Protein AF-A0A2E4Z7E6-F1 (afdb_monomer_lite)

Foldseek 3Di:
DDDDDPVVVVVVVVVVVVCCVVCVVVVLQVQQCQADPPGDSDDPGHDGHCVNVVVLVDDDPPDDPPVVVVVCVVVVVVVVVVCCVVVVVVVVVVVDDDPCSVVVVVVVVVVVPDDVVVVVVVVVVVCVVVVD

Sequence (132 aa):
MEQRPRSFYFLAAFFILFLIFLYGPTFTIGILSFQGPEGGLTFPMRGVSLHWFRELFQQQAVGDIWGSFGRSFVLGVMVMIATVVISVMGGLAFRKRFPGSGAVFYLIITSLVIPSILISLGVGLIFSQAGL

Secondary structure (DSSP, 8-state):
-PPPPHHHHHHHHHHHHHHHHHHHHHHHHHHHTT--TT--SSSSP----SHHHHHTTS--TT--HHHHHHHHHHHHHHHHHHHHHHHHHHHHHTTS--TTHHHHHHHHHHHHHS-HHHHHHHHHHHHHHHT-

pLDDT: mean 89.95, std 8.02, range [58.94, 98.44]

Radius of gyration: 24.3 Å; chains: 1; bounding box: 44×66×60 Å

Structure (mmCIF, N/CA/C/O backbone):
data_AF-A0A2E4Z7E6-F1
#
_entry.id   AF-A0A2E4Z7E6-F1
#
loop_
_atom_site.group_PDB
_atom_site.id
_atom_site.type_symbol
_atom_site.label_atom_id
_atom_site.label_alt_id
_atom_site.label_comp_id
_atom_site.label_asym_id
_atom_site.label_entity_id
_atom_site.label_seq_id
_atom_site.pdbx_PDB_ins_code
_atom_site.Cartn_x
_atom_site.Cartn_y
_atom_site.Cartn_z
_atom_site.occupancy
_atom_site.B_iso_or_equiv
_atom_site.auth_seq_id
_atom_site.auth_comp_id
_atom_site.auth_asym_id
_atom_site.auth_atom_id
_atom_site.pdbx_PDB_model_num
ATOM 1 N N . MET A 1 1 ? -12.942 -40.968 -9.669 1.00 58.94 1 MET A N 1
ATOM 2 C CA . MET A 1 1 ? -12.893 -39.501 -9.837 1.00 58.94 1 MET A CA 1
ATOM 3 C C . MET A 1 1 ? -14.321 -39.030 -10.051 1.00 58.94 1 MET A C 1
ATOM 5 O O . MET A 1 1 ? -14.880 -39.330 -11.098 1.00 58.94 1 MET A O 1
ATOM 9 N N . GLU A 1 2 ? -14.950 -38.417 -9.047 1.00 70.75 2 GLU A N 1
ATOM 10 C CA . GLU A 1 2 ? -16.298 -37.848 -9.199 1.00 70.75 2 GLU A CA 1
ATOM 11 C C . GLU A 1 2 ? -16.291 -36.767 -10.286 1.00 70.75 2 GLU A C 1
ATOM 13 O O . GLU A 1 2 ? -15.401 -35.913 -10.328 1.00 70.75 2 GLU A O 1
ATOM 18 N N . GLN A 1 3 ? -17.259 -36.830 -11.200 1.00 77.00 3 GLN A N 1
ATOM 19 C CA . GLN A 1 3 ? -17.394 -35.842 -12.265 1.00 77.00 3 GLN A CA 1
ATOM 20 C C . GLN A 1 3 ? -17.853 -34.515 -11.656 1.00 77.00 3 GLN A C 1
ATOM 22 O O . GLN A 1 3 ? -18.844 -34.463 -10.928 1.00 77.00 3 GLN A O 1
ATOM 27 N N . ARG A 1 4 ? -17.121 -33.430 -11.939 1.00 85.75 4 ARG A N 1
ATOM 28 C CA . ARG A 1 4 ? -17.470 -32.100 -11.428 1.00 85.75 4 ARG A CA 1
ATOM 29 C C . ARG A 1 4 ? -18.817 -31.653 -12.016 1.00 85.75 4 ARG A C 1
ATOM 31 O O . ARG A 1 4 ? -19.058 -31.869 -13.205 1.00 85.75 4 ARG A O 1
ATOM 38 N N . PRO A 1 5 ? -19.690 -31.011 -11.222 1.00 91.38 5 PRO A N 1
ATOM 39 C CA . PRO A 1 5 ? -21.000 -30.579 -11.697 1.00 91.38 5 PRO A CA 1
ATOM 40 C C . PRO A 1 5 ? -20.863 -29.511 -12.790 1.00 91.38 5 PRO A C 1
ATOM 42 O O . PRO A 1 5 ? -19.913 -28.732 -12.795 1.00 91.38 5 PRO A O 1
ATOM 45 N N . ARG A 1 6 ? -21.837 -29.408 -13.704 1.00 90.50 6 ARG A N 1
ATOM 46 C CA . ARG A 1 6 ? -21.818 -28.395 -14.783 1.00 90.50 6 ARG A CA 1
ATOM 47 C C . ARG A 1 6 ? -21.696 -26.960 -14.256 1.00 90.50 6 ARG A C 1
ATOM 49 O O . ARG A 1 6 ? -21.021 -26.143 -14.873 1.00 90.50 6 ARG A O 1
ATOM 56 N N . SER A 1 7 ? -22.287 -26.678 -13.093 1.00 92.81 7 SER A N 1
ATOM 57 C CA . SER A 1 7 ? -22.171 -25.389 -12.398 1.00 92.81 7 SER A CA 1
ATOM 58 C C . SER A 1 7 ? -20.723 -25.010 -12.088 1.00 92.81 7 SER A C 1
ATOM 60 O O . SER A 1 7 ? -20.378 -23.839 -12.203 1.00 92.81 7 SER A O 1
ATOM 62 N N . PHE A 1 8 ? -19.861 -25.984 -11.774 1.00 94.44 8 PHE A N 1
ATOM 63 C CA . PHE A 1 8 ? -18.438 -25.745 -11.537 1.00 94.44 8 PHE A CA 1
ATOM 64 C C . PHE A 1 8 ? -17.768 -25.136 -12.769 1.00 94.44 8 PHE A C 1
ATOM 66 O O . PHE A 1 8 ? -17.039 -24.160 -12.644 1.00 94.44 8 PHE A O 1
ATOM 73 N N . TYR A 1 9 ? -18.034 -25.676 -13.960 1.00 94.69 9 TYR A N 1
ATOM 74 C CA . TYR A 1 9 ? -17.420 -25.187 -15.196 1.00 94.69 9 TYR A CA 1
ATOM 75 C C . TYR A 1 9 ? -17.892 -23.777 -15.555 1.00 94.69 9 TYR A C 1
ATOM 77 O O . TYR A 1 9 ? -17.071 -22.948 -15.941 1.00 94.69 9 TYR A O 1
ATOM 85 N N . PHE A 1 10 ? -19.180 -23.474 -15.367 1.00 96.31 10 PHE A N 1
ATOM 86 C CA . PHE A 1 10 ? -19.700 -22.118 -15.567 1.00 96.31 10 PHE A CA 1
ATOM 87 C C . PHE A 1 10 ? -19.095 -21.116 -14.583 1.00 96.31 10 PHE A C 1
ATOM 89 O O . PHE A 1 10 ? -18.637 -20.052 -14.995 1.00 96.31 10 PHE A O 1
ATOM 96 N N . LEU A 1 11 ? -19.051 -21.460 -13.293 1.00 96.44 11 LEU A N 1
ATOM 97 C CA . LEU A 1 11 ? -18.504 -20.575 -12.266 1.00 96.44 11 LEU A CA 1
ATOM 98 C C . LEU A 1 11 ? -16.992 -20.386 -12.438 1.00 96.44 11 LEU A C 1
ATOM 100 O O . LEU A 1 11 ? -16.491 -19.278 -12.269 1.00 96.44 11 LEU A O 1
ATOM 104 N N . ALA A 1 12 ? -16.277 -21.438 -12.843 1.00 96.56 12 ALA A N 1
ATOM 105 C CA . ALA A 1 12 ? -14.862 -21.364 -13.181 1.00 96.56 12 ALA A CA 1
ATOM 106 C C . ALA A 1 12 ? -14.619 -20.469 -14.403 1.00 96.56 12 ALA A C 1
ATOM 108 O O . ALA A 1 12 ? -13.731 -19.624 -14.356 1.00 96.56 12 ALA A O 1
ATOM 109 N N . ALA A 1 13 ? -15.414 -20.600 -15.469 1.00 97.31 13 ALA A N 1
ATOM 110 C CA . ALA A 1 13 ? -15.301 -19.741 -16.646 1.00 97.31 13 ALA A CA 1
ATOM 111 C C . ALA A 1 13 ? -15.572 -18.268 -16.302 1.00 97.31 13 ALA A C 1
ATOM 113 O O . ALA A 1 13 ? -14.797 -17.395 -16.689 1.00 97.31 13 ALA A O 1
ATOM 114 N N . PHE A 1 14 ? -16.622 -17.997 -15.521 1.00 97.81 14 PHE A N 1
ATOM 115 C CA . PHE A 1 14 ? -16.919 -16.653 -15.025 1.00 97.81 14 PHE A CA 1
ATOM 116 C C . PHE A 1 14 ? -15.770 -16.091 -14.182 1.00 97.81 14 PHE A C 1
ATOM 118 O O . PHE A 1 14 ? -15.335 -14.963 -14.400 1.00 97.81 14 PHE A O 1
ATOM 125 N N . PHE A 1 15 ? -15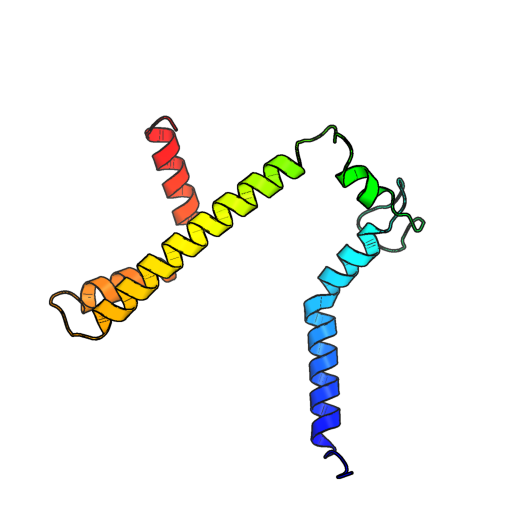.237 -16.886 -13.253 1.00 97.56 15 PHE A N 1
ATOM 126 C CA . PHE A 1 15 ? -14.120 -16.479 -12.407 1.00 97.56 15 PHE A CA 1
ATOM 127 C C . PHE A 1 15 ? -12.845 -16.209 -13.216 1.00 97.56 15 PHE A C 1
ATOM 129 O O . PHE A 1 15 ? -12.175 -15.210 -12.980 1.00 97.56 15 PHE A O 1
ATOM 136 N N . ILE A 1 16 ? -12.530 -17.044 -14.210 1.00 97.38 16 ILE A N 1
ATOM 137 C CA . ILE A 1 16 ? -11.399 -16.820 -15.122 1.00 97.38 16 ILE A CA 1
ATOM 138 C C . ILE A 1 16 ? -11.588 -15.517 -15.901 1.00 97.38 16 ILE A C 1
ATOM 140 O O . ILE A 1 16 ? -10.656 -14.720 -15.980 1.00 97.38 16 ILE A O 1
ATOM 144 N N . LEU A 1 17 ? -12.787 -15.264 -16.434 1.00 97.62 17 LEU A N 1
ATOM 145 C CA . LEU A 1 17 ? -13.084 -14.017 -17.137 1.00 97.62 17 LEU A CA 1
ATOM 146 C C . LEU A 1 17 ? -12.936 -12.804 -16.208 1.00 97.62 17 LEU A C 1
ATOM 148 O O . LEU A 1 17 ? -12.351 -11.797 -16.601 1.00 97.62 17 LEU A O 1
ATOM 152 N N . PHE A 1 18 ? -13.403 -12.921 -14.964 1.00 97.19 18 PHE A N 1
ATOM 153 C CA . PHE A 1 18 ? -13.219 -11.905 -13.933 1.00 97.19 18 PHE A CA 1
ATOM 154 C C . PHE A 1 18 ? -11.736 -11.651 -13.633 1.00 97.19 18 PHE A C 1
ATOM 156 O O . PHE A 1 18 ? -11.327 -10.496 -13.578 1.00 97.19 18 PHE A O 1
ATOM 163 N N . LEU A 1 19 ? -10.912 -12.696 -13.497 1.00 97.75 19 LEU A N 1
ATOM 164 C CA . LEU A 1 19 ? -9.468 -12.547 -13.294 1.00 97.75 19 LEU A CA 1
ATOM 165 C C . LEU A 1 19 ? -8.785 -11.882 -14.492 1.00 97.75 19 LEU A C 1
ATOM 167 O O . LEU A 1 19 ? -7.955 -10.997 -14.298 1.00 97.75 19 LEU A O 1
ATOM 171 N N . ILE A 1 20 ? -9.140 -12.270 -15.720 1.00 96.81 20 ILE A N 1
ATOM 172 C CA . ILE A 1 20 ? -8.613 -11.642 -16.940 1.00 96.81 20 ILE A CA 1
ATOM 173 C C . ILE A 1 20 ? -9.000 -10.165 -16.985 1.00 96.81 20 ILE A C 1
ATOM 175 O O . ILE A 1 20 ? -8.172 -9.332 -17.330 1.00 96.81 20 ILE A O 1
ATOM 179 N N . PHE A 1 21 ? -10.232 -9.824 -16.616 1.00 96.44 21 PHE A N 1
ATOM 180 C CA . PHE A 1 21 ? -10.680 -8.437 -16.567 1.00 96.44 21 PHE A CA 1
ATOM 181 C C . PHE A 1 21 ? -9.953 -7.636 -15.474 1.00 96.44 21 PHE A C 1
ATOM 183 O O . PHE A 1 21 ? -9.436 -6.555 -15.748 1.00 96.44 21 PHE A O 1
ATOM 190 N N . LEU A 1 22 ? -9.863 -8.187 -14.259 1.00 97.06 22 LEU A N 1
ATOM 191 C CA . LEU A 1 22 ? -9.232 -7.550 -13.102 1.00 97.06 22 LEU A CA 1
ATOM 192 C C . LEU A 1 22 ? -7.733 -7.312 -13.322 1.00 97.06 22 LEU A C 1
ATOM 194 O O . LEU A 1 22 ? -7.233 -6.222 -13.055 1.00 97.06 22 LEU A O 1
ATOM 198 N N . TYR A 1 23 ? -7.020 -8.326 -13.813 1.00 97.06 23 TYR A N 1
ATOM 199 C CA . TYR A 1 23 ? -5.569 -8.279 -14.004 1.00 97.06 23 TYR A CA 1
ATOM 200 C C . TYR A 1 23 ? -5.153 -7.894 -15.425 1.00 97.06 23 TYR A C 1
ATOM 202 O O . TYR A 1 23 ? -3.969 -7.683 -15.670 1.00 97.06 23 TYR A O 1
ATOM 210 N N . GLY A 1 24 ? -6.087 -7.766 -16.366 1.00 94.88 24 GLY A N 1
ATOM 211 C CA . GLY A 1 24 ? -5.820 -7.429 -17.768 1.00 94.88 24 GLY A CA 1
ATOM 212 C C . GLY A 1 24 ? -4.969 -6.168 -17.952 1.00 94.88 24 GLY A C 1
ATOM 213 O O . GLY A 1 24 ? -3.969 -6.226 -18.673 1.00 94.88 24 GLY A O 1
ATOM 214 N N . PRO A 1 25 ? -5.279 -5.045 -17.271 1.00 94.06 25 PRO A N 1
ATOM 215 C CA . PRO A 1 25 ? -4.437 -3.850 -17.304 1.00 94.06 25 PRO A CA 1
ATOM 216 C C . PRO A 1 25 ? -3.031 -4.095 -16.739 1.00 94.06 25 PRO A C 1
ATOM 218 O O . PRO A 1 25 ? -2.045 -3.647 -17.319 1.00 94.06 25 PRO A O 1
ATOM 221 N N . THR A 1 26 ? -2.912 -4.860 -15.650 1.00 95.50 26 THR A N 1
ATOM 222 C CA . THR A 1 26 ? -1.613 -5.223 -15.061 1.00 95.50 26 THR A CA 1
ATOM 223 C C . THR A 1 26 ? -0.791 -6.090 -16.011 1.00 95.50 26 THR A C 1
ATOM 225 O O . THR A 1 26 ? 0.393 -5.826 -16.209 1.00 95.50 26 THR A O 1
ATOM 228 N N . PHE A 1 27 ? -1.413 -7.081 -16.656 1.00 94.12 27 PHE A N 1
ATOM 229 C CA . PHE A 1 27 ? -0.766 -7.899 -17.679 1.00 94.12 27 PHE A CA 1
ATOM 230 C C . PHE A 1 27 ? -0.353 -7.064 -18.887 1.00 94.12 27 PHE A C 1
ATOM 232 O O . PHE A 1 27 ? 0.738 -7.262 -19.407 1.00 94.12 27 PHE A O 1
ATOM 239 N N . THR A 1 28 ? -1.177 -6.100 -19.297 1.00 92.44 28 THR A N 1
ATOM 240 C CA . THR A 1 28 ? -0.851 -5.166 -20.380 1.00 92.44 28 THR A CA 1
ATOM 241 C C . THR A 1 28 ? 0.413 -4.380 -20.056 1.00 92.44 28 THR A C 1
ATOM 243 O O . THR A 1 28 ? 1.356 -4.410 -20.839 1.00 92.44 28 THR A O 1
ATOM 246 N N . ILE A 1 29 ? 0.482 -3.747 -18.882 1.00 91.75 29 ILE A N 1
ATOM 247 C CA . ILE A 1 29 ? 1.676 -3.008 -18.443 1.00 91.75 29 ILE A CA 1
ATOM 248 C C . ILE A 1 29 ? 2.889 -3.946 -18.350 1.00 91.75 29 ILE A C 1
ATOM 250 O O . ILE A 1 29 ? 3.973 -3.598 -18.814 1.00 91.75 29 ILE A O 1
ATOM 254 N N . GLY A 1 30 ? 2.699 -5.158 -17.819 1.00 91.94 30 GLY A N 1
ATOM 255 C CA . GLY A 1 30 ? 3.744 -6.178 -17.754 1.00 91.94 30 GLY A CA 1
ATOM 256 C C . GLY A 1 30 ? 4.284 -6.555 -19.133 1.00 91.94 30 GLY A C 1
ATOM 257 O O . GLY A 1 30 ? 5.493 -6.591 -19.322 1.00 91.94 30 GLY A O 1
ATOM 258 N N . ILE A 1 31 ? 3.417 -6.764 -20.123 1.00 92.12 31 ILE A N 1
ATOM 259 C CA . ILE A 1 31 ? 3.815 -7.075 -21.501 1.00 92.12 31 ILE A CA 1
ATOM 260 C C . ILE A 1 31 ? 4.528 -5.876 -22.146 1.00 92.12 31 ILE A C 1
ATOM 262 O O . ILE A 1 31 ? 5.601 -6.044 -22.723 1.00 92.12 31 ILE A O 1
ATOM 266 N N . LEU A 1 32 ? 3.982 -4.664 -22.003 1.00 91.44 32 LEU A N 1
ATOM 267 C CA . LEU A 1 32 ? 4.577 -3.439 -22.550 1.00 91.44 32 LEU A CA 1
ATOM 268 C C . LEU A 1 32 ? 5.954 -3.125 -21.934 1.00 91.44 32 LEU A C 1
ATOM 270 O O . LEU A 1 32 ? 6.785 -2.504 -22.591 1.00 91.44 32 LEU A O 1
ATOM 274 N N . SER A 1 33 ? 6.243 -3.595 -20.716 1.00 90.12 33 SER A N 1
ATOM 275 C CA . SER A 1 33 ? 7.566 -3.425 -20.095 1.00 90.12 33 SER A CA 1
ATOM 276 C C . SER A 1 33 ? 8.700 -4.157 -20.834 1.00 90.12 33 SER A C 1
ATOM 278 O O . SER A 1 33 ? 9.865 -3.788 -20.689 1.00 90.12 33 SER A O 1
ATOM 280 N N . PHE A 1 34 ? 8.372 -5.140 -21.683 1.00 91.81 34 PHE A N 1
ATOM 281 C 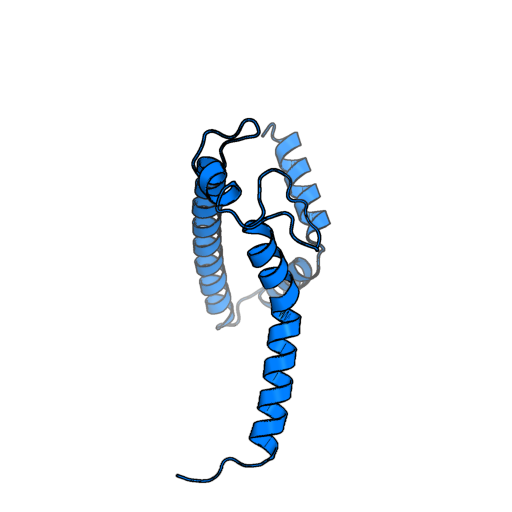CA . PHE A 1 34 ? 9.330 -5.839 -22.545 1.00 91.81 34 PHE A CA 1
ATOM 282 C C . PHE A 1 34 ? 9.563 -5.140 -23.890 1.00 91.81 34 PHE A C 1
ATOM 284 O O . PHE A 1 34 ? 10.124 -5.748 -24.797 1.00 91.81 34 PHE A O 1
ATOM 291 N N . GLN A 1 35 ? 9.116 -3.902 -24.094 1.00 90.25 35 GLN A N 1
ATOM 292 C CA . GLN A 1 35 ? 9.358 -3.222 -25.366 1.00 90.25 35 GLN A CA 1
ATOM 293 C C . GLN A 1 35 ? 10.822 -2.781 -25.547 1.00 90.25 35 GLN A C 1
ATOM 295 O O . GLN A 1 35 ? 11.591 -2.656 -24.591 1.00 90.25 35 GLN A O 1
ATOM 300 N N . GLY A 1 36 ? 11.224 -2.554 -26.804 1.00 85.50 36 GLY A N 1
ATOM 301 C CA . GLY A 1 36 ? 12.524 -1.966 -27.137 1.00 85.50 36 GLY A CA 1
ATOM 302 C C . GLY A 1 36 ? 12.638 -0.475 -26.770 1.00 85.50 36 GLY A C 1
ATOM 303 O O . GLY A 1 36 ? 11.667 0.117 -26.300 1.00 85.50 36 GLY A O 1
ATOM 304 N N . PRO A 1 37 ? 13.806 0.154 -27.016 1.00 83.06 37 PRO A N 1
ATOM 305 C CA . PRO A 1 37 ? 14.029 1.585 -26.763 1.00 83.06 37 PRO A CA 1
ATOM 306 C C . PRO A 1 37 ? 13.053 2.511 -27.506 1.00 83.06 37 PRO A C 1
ATOM 308 O O . PRO A 1 37 ? 12.685 3.562 -27.001 1.00 83.06 37 PRO A O 1
ATOM 311 N N . GLU A 1 38 ? 12.597 2.103 -28.695 1.00 80.69 38 GLU A N 1
ATOM 312 C CA . GLU A 1 38 ? 11.599 2.837 -29.494 1.00 80.69 38 GLU A CA 1
ATOM 313 C C . GLU A 1 38 ? 10.144 2.463 -29.149 1.00 80.69 38 GLU A C 1
ATOM 315 O O . GLU A 1 38 ? 9.201 2.835 -29.858 1.00 80.69 38 GLU A O 1
ATOM 320 N N . GLY A 1 39 ? 9.966 1.678 -28.087 1.00 78.62 39 GLY A N 1
ATOM 321 C CA . GLY A 1 39 ? 8.681 1.267 -27.551 1.00 78.62 39 GLY A CA 1
ATOM 322 C C . GLY A 1 39 ? 7.909 2.406 -26.892 1.00 78.62 39 GLY A C 1
ATOM 323 O O . GLY A 1 39 ? 8.489 3.270 -26.243 1.00 78.62 39 GLY A O 1
ATOM 324 N N . GLY A 1 40 ? 6.587 2.400 -27.048 1.00 78.38 40 GLY A N 1
ATOM 325 C CA . GLY A 1 40 ? 5.676 3.340 -26.400 1.00 78.38 40 GLY A CA 1
ATOM 326 C C . GLY A 1 40 ? 4.757 2.665 -25.376 1.00 78.38 40 GLY A C 1
ATOM 327 O O . GLY A 1 40 ? 4.774 1.457 -25.173 1.00 78.38 40 GLY A O 1
ATOM 328 N N . LEU A 1 41 ? 3.863 3.446 -24.768 1.00 81.19 41 LEU A N 1
ATOM 329 C CA . LEU A 1 41 ? 2.892 2.956 -23.773 1.00 81.19 41 LEU A CA 1
ATOM 330 C C . LEU A 1 41 ? 1.656 2.273 -24.391 1.00 81.19 41 LEU A C 1
ATOM 332 O O . LEU A 1 41 ? 0.632 2.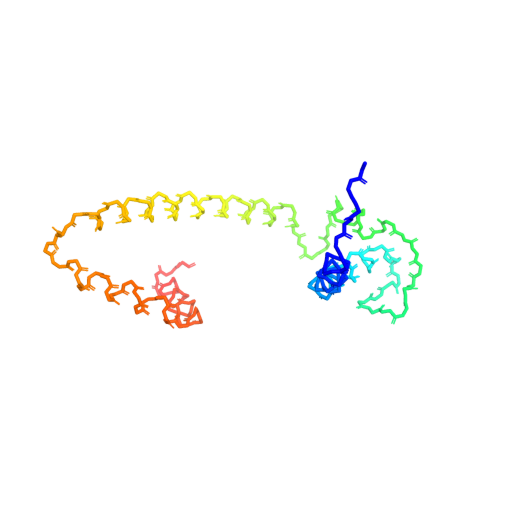119 -23.729 1.00 81.19 41 LEU A O 1
ATOM 336 N N . THR A 1 42 ? 1.710 1.906 -25.673 1.00 85.81 42 THR A N 1
ATOM 337 C CA . THR A 1 42 ? 0.561 1.382 -26.426 1.00 85.81 42 THR A CA 1
ATOM 338 C C . THR A 1 42 ? 0.951 0.184 -27.286 1.00 85.81 42 THR A C 1
ATOM 340 O O . THR A 1 42 ? 2.124 -0.037 -27.590 1.00 85.81 42 THR A O 1
ATOM 343 N N . PHE A 1 43 ? -0.052 -0.609 -27.661 1.00 83.94 43 PHE A N 1
ATOM 344 C CA . PHE A 1 43 ? 0.078 -1.659 -28.668 1.00 83.94 43 PHE A CA 1
ATOM 345 C C . PHE A 1 43 ? -0.136 -1.084 -30.080 1.00 83.94 43 PHE A C 1
ATOM 347 O O . PHE A 1 43 ? -0.927 -0.149 -30.224 1.00 83.94 43 PHE A O 1
ATOM 354 N N . PRO A 1 44 ? 0.484 -1.654 -31.134 1.00 85.12 44 PRO A N 1
ATOM 355 C CA . PRO A 1 44 ? 1.347 -2.841 -31.140 1.00 85.12 44 PRO A CA 1
ATOM 356 C C . PRO A 1 44 ? 2.757 -2.572 -30.594 1.00 85.12 44 PRO A C 1
ATOM 358 O O . PRO A 1 44 ? 3.296 -1.477 -30.733 1.00 85.12 44 PRO A O 1
ATOM 361 N N . MET A 1 45 ? 3.362 -3.594 -29.981 1.00 86.25 45 MET A N 1
ATOM 362 C CA . MET A 1 45 ? 4.705 -3.478 -29.409 1.00 86.25 45 MET A CA 1
ATOM 363 C C . MET A 1 45 ? 5.769 -3.268 -30.484 1.00 86.25 45 MET A C 1
ATOM 365 O O . MET A 1 45 ? 5.780 -3.965 -31.499 1.00 86.25 45 MET A O 1
ATOM 369 N N . ARG A 1 46 ? 6.705 -2.349 -30.228 1.00 84.69 46 ARG A N 1
ATOM 370 C CA . ARG A 1 46 ? 7.875 -2.122 -31.084 1.00 84.69 46 ARG A CA 1
ATOM 371 C C . ARG A 1 46 ? 9.079 -2.879 -30.529 1.00 84.69 46 ARG A C 1
ATOM 373 O O . ARG A 1 46 ? 9.806 -2.390 -29.666 1.00 84.69 46 ARG A O 1
ATOM 380 N N . GLY A 1 47 ? 9.254 -4.100 -31.033 1.00 84.38 47 GLY A N 1
ATOM 381 C CA . GLY A 1 47 ? 10.305 -5.020 -30.598 1.00 84.38 47 GLY A CA 1
ATOM 382 C C . GLY A 1 47 ? 10.051 -5.635 -29.218 1.00 84.38 47 GLY A C 1
ATOM 383 O O . GLY A 1 47 ? 9.193 -5.183 -28.462 1.00 84.38 47 GLY A O 1
ATOM 384 N N . VAL A 1 48 ? 10.814 -6.684 -28.905 1.00 88.06 48 VAL A N 1
ATOM 385 C CA . VAL A 1 48 ? 10.838 -7.337 -27.590 1.00 88.06 48 VAL A CA 1
ATOM 386 C C . VAL A 1 48 ? 12.265 -7.265 -27.060 1.00 88.06 48 VAL A C 1
ATOM 388 O O . VAL A 1 48 ? 13.208 -7.652 -27.748 1.00 88.06 48 VAL A O 1
ATOM 391 N N . SER A 1 49 ? 12.436 -6.725 -25.861 1.00 89.62 49 SER A N 1
ATOM 392 C CA . SER A 1 49 ? 13.724 -6.432 -25.253 1.00 89.62 49 SER A CA 1
ATOM 393 C C . SER A 1 49 ? 13.628 -6.418 -23.728 1.00 89.62 49 SER A C 1
ATOM 395 O O . SER A 1 49 ? 12.575 -6.200 -23.142 1.00 89.62 49 SER A O 1
ATOM 397 N N . LEU A 1 50 ? 14.772 -6.608 -23.075 1.00 88.56 50 LEU A N 1
ATOM 398 C CA . LEU A 1 50 ? 14.949 -6.381 -21.638 1.00 88.56 50 LEU A CA 1
ATOM 399 C C . LEU A 1 50 ? 15.548 -4.994 -21.355 1.00 88.56 50 LEU A C 1
ATOM 401 O O . LEU A 1 50 ? 16.122 -4.778 -20.292 1.00 88.56 50 LEU A O 1
ATOM 405 N N . HIS A 1 51 ? 15.470 -4.075 -22.322 1.00 87.62 51 HIS A N 1
ATOM 406 C CA . HIS A 1 51 ? 16.079 -2.748 -22.249 1.00 87.62 51 HIS A CA 1
ATOM 407 C C . HIS A 1 51 ? 15.637 -1.989 -20.995 1.00 87.62 51 HIS A C 1
ATOM 409 O O . HIS A 1 51 ? 16.482 -1.690 -20.159 1.00 87.62 51 HIS A O 1
ATOM 415 N N . TRP A 1 52 ? 14.329 -1.799 -20.807 1.00 86.12 52 TRP A N 1
ATOM 416 C CA . TRP A 1 52 ? 13.783 -1.076 -19.655 1.00 86.12 52 TRP A CA 1
ATOM 417 C C . TRP A 1 52 ? 14.107 -1.750 -18.320 1.00 86.12 52 TRP A C 1
ATOM 419 O O . TRP A 1 52 ? 14.413 -1.073 -17.347 1.00 86.12 52 TRP A O 1
ATOM 429 N N . PHE A 1 53 ? 14.139 -3.085 -18.279 1.00 88.31 53 PHE A N 1
ATOM 430 C CA . PHE A 1 53 ? 14.567 -3.814 -17.084 1.00 88.31 53 PHE A CA 1
ATOM 431 C C . PHE A 1 53 ? 16.036 -3.571 -16.734 1.00 88.31 53 PHE A C 1
ATOM 433 O O . PHE A 1 53 ? 16.359 -3.476 -15.556 1.00 88.31 53 PHE A O 1
ATOM 440 N N . ARG A 1 54 ? 16.931 -3.473 -17.726 1.00 85.25 54 ARG A N 1
ATOM 441 C CA . ARG A 1 54 ? 18.344 -3.127 -17.489 1.00 85.25 54 ARG A CA 1
ATOM 442 C C . ARG A 1 54 ? 18.492 -1.671 -17.063 1.00 85.25 54 ARG A C 1
ATOM 444 O O . ARG A 1 54 ? 19.271 -1.390 -16.159 1.00 85.25 54 ARG A O 1
ATOM 451 N N . GLU A 1 55 ? 17.713 -0.789 -17.675 1.00 84.31 55 GLU A N 1
ATOM 452 C CA . GLU A 1 55 ? 17.680 0.647 -17.396 1.00 84.31 55 GLU A CA 1
ATOM 453 C C . GLU A 1 55 ? 17.339 0.918 -15.917 1.00 84.31 55 GLU A C 1
ATOM 455 O O . GLU A 1 55 ? 18.001 1.722 -15.267 1.00 84.31 55 GLU A O 1
ATOM 460 N N . LEU A 1 56 ? 16.430 0.135 -15.316 1.00 82.12 56 LEU A N 1
ATOM 461 C CA . LEU A 1 56 ? 16.097 0.209 -13.879 1.00 82.12 56 LEU A CA 1
ATOM 462 C C . LEU A 1 56 ? 17.294 0.039 -12.924 1.00 82.12 56 LEU A C 1
ATOM 464 O O . LEU A 1 56 ? 17.240 0.509 -11.786 1.00 82.12 56 LEU A O 1
ATOM 468 N N . PHE A 1 57 ? 18.350 -0.663 -13.342 1.00 82.62 57 PHE A N 1
ATOM 469 C CA . PHE A 1 57 ? 19.560 -0.862 -12.535 1.00 82.62 57 PHE A CA 1
ATOM 470 C C . PHE A 1 57 ? 20.683 0.121 -12.888 1.00 82.62 57 PHE A C 1
ATOM 472 O O . PHE A 1 57 ? 21.702 0.148 -12.197 1.00 82.62 57 PHE A O 1
ATOM 479 N N . GLN A 1 58 ? 20.522 0.918 -13.946 1.00 80.00 58 GLN A N 1
ATOM 480 C CA . GLN A 1 58 ? 21.470 1.965 -14.316 1.00 80.00 58 GLN A CA 1
ATOM 481 C C . GLN A 1 58 ? 21.127 3.288 -13.626 1.00 80.00 58 GLN A C 1
ATOM 483 O O . GLN A 1 58 ? 20.007 3.500 -13.160 1.00 80.00 58 GLN A O 1
ATOM 488 N N . GLN A 1 59 ? 22.105 4.195 -13.551 1.00 66.75 59 GLN A N 1
ATOM 489 C CA . GLN A 1 59 ? 21.869 5.549 -13.055 1.00 66.75 59 GLN A CA 1
ATOM 490 C C . GLN A 1 59 ? 20.946 6.291 -14.024 1.00 66.75 59 GLN A C 1
ATOM 492 O O . GLN A 1 59 ? 21.366 6.732 -15.090 1.00 66.75 59 GLN A O 1
ATOM 497 N N . GLN A 1 60 ? 19.678 6.408 -13.643 1.00 66.56 60 GLN A N 1
ATOM 498 C CA . GLN A 1 60 ? 18.671 7.108 -14.424 1.00 66.56 60 GLN A CA 1
ATOM 499 C C . GLN A 1 60 ? 18.883 8.621 -14.343 1.00 66.56 60 GLN A C 1
ATOM 501 O O . GLN A 1 60 ? 19.059 9.177 -13.260 1.00 66.56 60 GLN A O 1
ATOM 506 N N . ALA A 1 61 ? 18.784 9.307 -15.484 1.00 61.25 61 ALA A N 1
ATOM 507 C CA . ALA A 1 61 ? 18.930 10.764 -15.563 1.00 61.25 61 ALA A CA 1
ATOM 508 C C . ALA A 1 61 ? 17.847 11.543 -14.780 1.00 61.25 61 ALA A C 1
ATOM 510 O O . ALA A 1 61 ? 18.011 12.733 -14.529 1.00 61.25 61 ALA A O 1
ATOM 511 N N . VAL A 1 62 ? 16.742 10.884 -14.401 1.00 59.47 62 VAL A N 1
ATOM 512 C CA . VAL A 1 62 ? 15.533 11.521 -13.842 1.00 59.47 62 VAL A CA 1
ATOM 513 C C . VAL A 1 62 ? 15.313 11.197 -12.350 1.00 59.47 62 VAL A C 1
ATOM 515 O O . VAL A 1 62 ? 14.423 11.771 -11.728 1.00 59.47 62 VAL A O 1
ATOM 518 N N . GLY A 1 63 ? 16.134 10.342 -11.723 1.00 65.12 63 GLY A N 1
ATOM 519 C CA . GLY A 1 63 ? 16.081 10.153 -10.267 1.00 65.12 63 GLY A CA 1
ATOM 520 C C . GLY A 1 63 ? 16.554 8.799 -9.741 1.00 65.12 63 GLY A C 1
ATOM 521 O O . GLY A 1 63 ? 16.782 7.847 -10.481 1.00 65.12 63 GLY A O 1
ATOM 522 N N . ASP A 1 64 ? 16.669 8.722 -8.414 1.00 82.25 64 ASP A N 1
ATOM 523 C CA . ASP A 1 64 ? 17.071 7.525 -7.675 1.00 82.25 64 ASP A CA 1
ATOM 524 C C . ASP A 1 64 ? 15.867 6.600 -7.421 1.00 82.25 64 ASP A C 1
ATOM 526 O O . ASP A 1 64 ? 15.112 6.771 -6.453 1.00 82.25 64 ASP A O 1
ATOM 530 N N . ILE A 1 65 ? 15.664 5.627 -8.316 1.00 82.88 65 ILE A N 1
ATOM 531 C CA . ILE A 1 65 ? 14.586 4.630 -8.207 1.00 82.88 65 ILE A CA 1
ATOM 532 C C . ILE A 1 65 ? 14.780 3.764 -6.960 1.00 82.88 65 ILE A C 1
ATOM 534 O O . ILE A 1 65 ? 13.825 3.542 -6.216 1.00 82.88 65 ILE A O 1
ATOM 538 N N . TRP A 1 66 ? 16.006 3.309 -6.697 1.00 84.75 66 TRP A N 1
ATOM 539 C CA . TRP A 1 66 ? 16.300 2.395 -5.593 1.00 84.75 66 TRP A CA 1
ATOM 540 C C . TRP A 1 66 ? 16.190 3.075 -4.230 1.00 84.75 66 TRP A C 1
ATOM 542 O O . TRP A 1 66 ? 15.601 2.502 -3.311 1.00 84.75 66 TRP A O 1
ATOM 552 N N . GLY A 1 67 ? 16.655 4.316 -4.095 1.00 88.75 67 GLY A N 1
ATOM 553 C CA . GLY A 1 67 ? 16.451 5.100 -2.878 1.00 88.75 67 GLY A CA 1
ATOM 554 C C . GLY A 1 67 ? 14.994 5.508 -2.675 1.00 88.75 67 GLY A C 1
ATOM 555 O O . GLY A 1 67 ? 14.506 5.522 -1.545 1.00 88.75 67 GLY A O 1
ATOM 556 N N . SER A 1 68 ? 14.245 5.791 -3.743 1.00 90.44 68 SER A N 1
ATOM 557 C CA . SER A 1 68 ? 12.800 6.050 -3.635 1.00 90.44 68 SER A CA 1
ATOM 558 C C . SER A 1 68 ? 12.031 4.794 -3.227 1.00 90.44 68 SER A C 1
ATOM 560 O O . SER A 1 68 ? 11.224 4.858 -2.303 1.00 90.44 68 SER A O 1
ATOM 562 N N . PHE A 1 69 ? 12.356 3.641 -3.815 1.00 91.12 69 PHE A N 1
ATOM 563 C CA . PHE A 1 69 ? 11.807 2.347 -3.419 1.00 91.12 69 PHE A CA 1
ATOM 564 C C . PHE A 1 69 ? 12.121 2.022 -1.955 1.00 91.12 69 PHE A C 1
ATOM 566 O O . PHE A 1 69 ? 11.213 1.686 -1.197 1.00 91.12 69 PHE A O 1
ATOM 573 N N . GLY A 1 70 ? 13.377 2.184 -1.528 1.00 94.25 70 GLY A N 1
ATOM 574 C CA . GLY A 1 70 ? 13.789 1.954 -0.144 1.00 94.25 70 GLY A CA 1
ATOM 575 C C . GLY A 1 70 ? 13.036 2.844 0.846 1.00 94.25 70 GLY A C 1
ATOM 576 O O . GLY A 1 70 ? 12.515 2.349 1.845 1.00 94.25 70 GLY A O 1
ATOM 577 N N . ARG A 1 71 ? 12.894 4.140 0.539 1.00 95.38 71 ARG A N 1
ATOM 578 C CA . ARG A 1 71 ? 12.106 5.080 1.355 1.00 95.38 71 ARG A CA 1
ATOM 579 C C . ARG A 1 71 ? 10.639 4.668 1.442 1.00 95.38 71 ARG A C 1
ATOM 581 O O . ARG A 1 71 ? 10.100 4.620 2.544 1.00 95.38 71 ARG A O 1
ATOM 588 N N . SER A 1 72 ? 10.006 4.332 0.318 1.00 96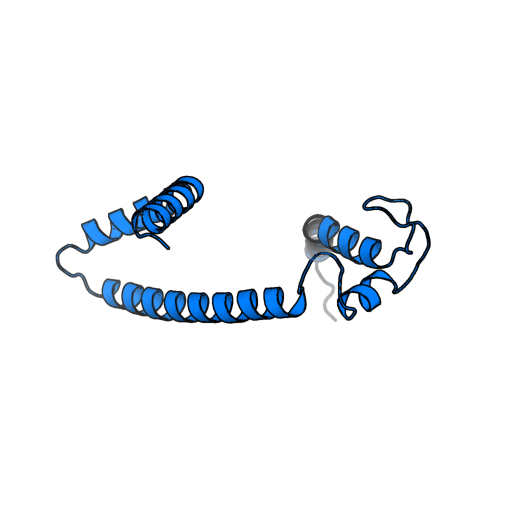.38 72 SER A N 1
ATOM 589 C CA . SER A 1 72 ? 8.615 3.865 0.296 1.00 96.38 72 SER A CA 1
ATOM 590 C C . SER A 1 72 ? 8.431 2.551 1.051 1.00 96.38 72 SER A C 1
ATOM 592 O O . SER A 1 72 ? 7.436 2.392 1.754 1.00 96.38 72 SER A O 1
ATOM 594 N N . PHE A 1 73 ? 9.388 1.628 0.951 1.00 97.00 73 PHE A N 1
ATOM 595 C CA . PHE A 1 73 ? 9.345 0.351 1.652 1.00 97.00 73 PHE A CA 1
ATOM 596 C C . PHE A 1 73 ? 9.442 0.539 3.168 1.00 97.00 73 PHE A C 1
ATOM 598 O O . PHE A 1 73 ? 8.579 0.059 3.903 1.00 97.00 73 PHE A O 1
ATOM 605 N N . VAL A 1 74 ? 10.443 1.291 3.639 1.00 97.94 74 VAL A N 1
ATOM 606 C CA . VAL A 1 74 ? 10.616 1.590 5.069 1.00 97.94 74 VAL A CA 1
ATOM 607 C C . VAL A 1 74 ? 9.399 2.336 5.608 1.00 97.94 74 VAL A C 1
ATOM 609 O O . VAL A 1 74 ? 8.833 1.924 6.619 1.00 97.94 74 VAL A O 1
ATOM 612 N N . LEU A 1 75 ? 8.945 3.380 4.907 1.00 97.81 75 LEU A N 1
ATOM 613 C CA . LEU A 1 75 ? 7.758 4.139 5.297 1.00 97.81 75 LEU A CA 1
ATOM 614 C C . LEU A 1 75 ? 6.515 3.241 5.364 1.00 97.81 75 LEU A C 1
ATOM 616 O O . LEU A 1 75 ? 5.777 3.290 6.345 1.00 97.81 75 LEU A O 1
ATOM 620 N N . GLY A 1 76 ? 6.308 2.386 4.360 1.00 97.94 76 GLY A N 1
ATOM 621 C CA . GLY A 1 76 ? 5.191 1.445 4.317 1.00 97.94 76 GLY A CA 1
ATOM 622 C C . GLY A 1 76 ? 5.196 0.475 5.498 1.00 97.94 76 GLY A C 1
ATOM 623 O O . GLY A 1 76 ? 4.163 0.287 6.139 1.00 97.94 76 GLY A O 1
ATOM 624 N N . VAL A 1 77 ? 6.358 -0.087 5.843 1.00 98.25 77 VAL A N 1
ATOM 625 C CA . VAL A 1 77 ? 6.506 -0.984 7.001 1.00 98.25 77 VAL A CA 1
ATOM 626 C C . VAL A 1 77 ? 6.257 -0.245 8.317 1.00 98.25 77 VAL A C 1
ATOM 628 O O . VAL A 1 77 ? 5.535 -0.758 9.173 1.00 98.25 77 VAL A O 1
ATOM 631 N N . MET A 1 78 ? 6.803 0.964 8.481 1.00 98.31 78 MET A N 1
ATOM 632 C CA . MET A 1 78 ? 6.589 1.773 9.686 1.00 98.31 78 MET A CA 1
ATOM 633 C C . MET A 1 78 ? 5.105 2.090 9.894 1.00 98.31 78 MET A C 1
ATOM 635 O O . MET A 1 78 ? 4.579 1.885 10.991 1.00 98.31 78 MET A O 1
ATOM 639 N N . VAL A 1 79 ? 4.421 2.533 8.836 1.00 97.69 79 VAL A N 1
ATOM 640 C CA . VAL A 1 79 ? 2.983 2.825 8.876 1.00 97.69 79 VAL A CA 1
ATOM 641 C C . VAL A 1 79 ? 2.187 1.555 9.164 1.00 97.69 79 VAL A C 1
ATOM 643 O O . VAL A 1 79 ? 1.348 1.570 10.057 1.00 97.69 79 VAL A O 1
ATOM 646 N N . MET A 1 80 ? 2.485 0.439 8.491 1.00 98.25 80 MET A N 1
ATOM 647 C CA . MET A 1 80 ? 1.813 -0.843 8.728 1.00 98.25 80 MET A CA 1
ATOM 648 C C . MET A 1 80 ? 1.895 -1.264 10.200 1.00 98.25 80 MET A C 1
ATOM 650 O O . MET A 1 80 ? 0.867 -1.579 10.801 1.00 98.25 80 MET A O 1
ATOM 654 N N . ILE A 1 81 ? 3.093 -1.250 10.795 1.00 98.44 81 ILE A N 1
ATOM 655 C CA . ILE A 1 81 ? 3.291 -1.636 12.199 1.00 98.44 81 ILE A CA 1
ATOM 656 C C . ILE A 1 81 ? 2.498 -0.709 13.121 1.00 98.44 81 ILE A C 1
ATOM 658 O O . ILE A 1 81 ? 1.752 -1.190 13.976 1.00 98.44 81 ILE A O 1
ATOM 662 N N . ALA A 1 82 ? 2.614 0.608 12.928 1.00 98.19 82 ALA A N 1
ATOM 663 C CA . ALA A 1 82 ? 1.891 1.585 13.734 1.00 98.19 82 ALA A CA 1
ATOM 664 C C . ALA A 1 82 ? 0.370 1.385 13.633 1.00 98.19 82 ALA A C 1
ATOM 666 O O . ALA A 1 82 ? -0.311 1.296 14.656 1.00 98.19 82 ALA A O 1
ATOM 667 N N . THR A 1 83 ? -0.163 1.240 12.417 1.00 97.06 83 THR A N 1
ATOM 668 C CA . THR A 1 83 ? -1.594 1.031 12.179 1.00 97.06 83 THR A CA 1
ATOM 669 C C . THR A 1 83 ? -2.084 -0.260 12.819 1.00 97.06 83 THR A C 1
ATOM 671 O O . THR A 1 83 ? -3.119 -0.231 13.482 1.00 97.06 83 THR A O 1
ATOM 674 N N . VAL A 1 84 ? -1.365 -1.375 12.669 1.00 97.94 84 VAL A N 1
ATOM 675 C CA . VAL A 1 84 ? -1.749 -2.660 13.275 1.00 97.94 84 VAL A CA 1
ATOM 676 C C . VAL A 1 84 ? -1.763 -2.552 14.795 1.00 97.94 84 VAL A C 1
ATOM 678 O O . VAL A 1 84 ? -2.768 -2.896 15.413 1.00 97.94 84 VAL A O 1
ATOM 681 N N . VAL A 1 85 ? -0.696 -2.031 15.405 1.00 97.94 85 VAL A N 1
ATOM 682 C CA . VAL A 1 85 ? -0.592 -1.912 16.866 1.00 97.94 85 VAL A CA 1
ATOM 683 C C . VAL A 1 85 ? -1.709 -1.025 17.419 1.00 97.94 85 VAL A C 1
ATOM 685 O O . VAL A 1 85 ? -2.451 -1.455 18.303 1.00 97.94 85 VAL A O 1
ATOM 688 N N . ILE A 1 86 ? -1.893 0.175 16.862 1.00 96.19 86 ILE A N 1
ATOM 689 C CA . ILE A 1 86 ? -2.927 1.121 17.309 1.00 96.19 86 ILE A CA 1
ATOM 690 C C . ILE A 1 86 ? -4.329 0.538 17.094 1.00 96.19 86 ILE A C 1
ATOM 692 O O . ILE A 1 86 ? -5.159 0.592 18.002 1.00 96.19 86 ILE A O 1
ATOM 696 N N . SER A 1 87 ? -4.592 -0.060 15.929 1.00 94.81 87 SER A N 1
ATOM 697 C CA . SER A 1 87 ? -5.919 -0.592 15.591 1.00 94.81 87 SER A CA 1
ATOM 698 C C . SER A 1 87 ? -6.278 -1.819 16.424 1.00 94.81 87 SER A C 1
ATOM 700 O O . SER A 1 87 ? -7.419 -1.940 16.864 1.00 94.81 87 SER A O 1
ATOM 702 N N . VAL A 1 88 ? -5.319 -2.713 16.693 1.00 96.56 88 VAL A N 1
ATOM 703 C CA . VAL A 1 88 ? -5.535 -3.889 17.550 1.00 96.56 88 VAL A CA 1
ATOM 704 C C . VAL A 1 88 ? -5.780 -3.459 18.995 1.00 96.56 88 VAL A C 1
ATOM 706 O O . VAL A 1 88 ? -6.740 -3.929 19.606 1.00 96.56 88 VAL A O 1
ATOM 709 N N . MET A 1 89 ? -4.978 -2.537 19.538 1.00 94.94 89 MET A N 1
ATOM 710 C CA . MET A 1 89 ? -5.203 -2.003 20.889 1.00 94.94 89 MET A CA 1
ATOM 711 C C . MET A 1 89 ? -6.557 -1.295 20.998 1.00 94.94 89 MET A C 1
ATOM 713 O O . MET A 1 89 ? -7.307 -1.545 21.942 1.00 94.94 89 MET A O 1
ATOM 717 N N . GLY A 1 90 ? -6.900 -0.464 20.009 1.00 92.12 90 GLY A N 1
ATOM 718 C CA . GLY A 1 90 ? -8.198 0.200 19.926 1.00 92.12 90 GLY A CA 1
ATOM 719 C C . GLY A 1 90 ? -9.347 -0.807 19.876 1.00 92.12 90 GLY A C 1
ATOM 720 O O . GLY A 1 90 ? -10.258 -0.744 20.699 1.00 92.12 90 GLY A O 1
ATOM 721 N N . GLY A 1 91 ? -9.275 -1.796 18.983 1.00 92.31 91 GLY A N 1
ATOM 722 C CA . GLY A 1 91 ? -10.281 -2.855 18.864 1.00 92.31 91 GLY A CA 1
ATOM 723 C C . GLY A 1 91 ? -10.464 -3.659 20.155 1.00 92.31 91 GLY A C 1
ATOM 724 O O . GLY A 1 91 ? -11.595 -3.931 20.560 1.00 92.31 91 GLY A O 1
ATOM 725 N N . LEU A 1 92 ? -9.370 -3.979 20.854 1.00 93.94 92 LEU A N 1
ATOM 726 C CA . LEU A 1 92 ? -9.422 -4.647 22.158 1.00 93.94 92 LEU A CA 1
ATOM 727 C C . LEU A 1 92 ? -10.067 -3.769 23.238 1.00 93.94 92 LEU A C 1
ATOM 729 O O . LEU A 1 92 ? -10.823 -4.291 24.061 1.00 93.94 92 LEU A O 1
ATOM 733 N N . ALA A 1 93 ? -9.827 -2.455 23.230 1.00 91.69 93 ALA A N 1
ATOM 734 C CA . ALA A 1 93 ? -10.442 -1.529 24.182 1.00 91.69 93 ALA A CA 1
ATOM 735 C C . ALA A 1 93 ? -11.975 -1.497 24.044 1.00 91.69 93 ALA A C 1
ATOM 737 O O . ALA A 1 93 ? -12.686 -1.523 25.050 1.00 91.69 93 ALA A O 1
ATOM 738 N N . PHE A 1 94 ? -12.496 -1.550 22.814 1.00 92.25 94 PHE A N 1
ATOM 739 C CA . PHE A 1 94 ? -13.940 -1.591 22.543 1.00 92.25 94 PHE A CA 1
ATOM 740 C C . PHE A 1 94 ? -14.632 -2.900 22.954 1.00 92.25 94 PHE A C 1
ATOM 742 O O . PHE A 1 94 ? -15.862 -2.960 22.975 1.00 92.25 94 PHE A O 1
ATOM 749 N N . ARG A 1 95 ? -13.883 -3.938 23.353 1.00 91.62 95 ARG A N 1
ATOM 750 C CA . ARG A 1 95 ? -14.467 -5.179 23.891 1.00 91.62 95 ARG A CA 1
ATOM 751 C C . ARG A 1 95 ? -15.181 -4.959 25.229 1.00 91.62 95 ARG A C 1
ATOM 753 O O . ARG A 1 95 ? -16.082 -5.723 25.573 1.00 91.62 95 ARG A O 1
ATOM 760 N N . LYS A 1 96 ? -14.786 -3.943 26.000 1.00 87.44 96 LYS A N 1
ATOM 761 C CA . LYS A 1 96 ? -15.475 -3.545 27.233 1.00 87.44 96 LYS A CA 1
ATOM 762 C C . LYS A 1 96 ? -16.138 -2.191 27.018 1.00 87.44 96 LYS A C 1
ATOM 764 O O . LYS A 1 96 ? -15.545 -1.291 26.437 1.00 87.44 96 LYS A O 1
ATOM 769 N N . ARG A 1 97 ? -17.367 -2.024 27.512 1.00 83.25 97 ARG A N 1
ATOM 770 C CA . ARG A 1 97 ? -18.019 -0.708 27.503 1.00 83.25 97 ARG A CA 1
ATOM 771 C C . ARG A 1 97 ? -17.234 0.228 28.422 1.00 83.25 97 ARG A C 1
ATOM 773 O O . ARG A 1 97 ? -17.097 -0.058 29.608 1.00 83.25 97 ARG A O 1
ATOM 780 N N . PHE A 1 98 ? -16.739 1.328 27.868 1.00 92.06 98 PHE A N 1
ATOM 781 C CA . PHE A 1 98 ? -16.066 2.395 28.604 1.00 92.06 98 PHE A CA 1
ATOM 782 C C . PHE A 1 98 ? -16.827 3.721 28.422 1.00 92.06 98 PHE A C 1
ATOM 784 O O . PHE A 1 98 ? -17.523 3.897 27.408 1.00 92.06 98 PHE A O 1
ATOM 791 N N . PRO A 1 99 ? -16.753 4.645 29.398 1.00 92.00 99 PRO A N 1
ATOM 792 C CA . PRO A 1 99 ? -17.410 5.945 29.294 1.00 92.00 99 PRO A CA 1
ATOM 793 C C . PRO A 1 99 ? -16.882 6.715 28.076 1.00 92.00 99 PRO A C 1
ATOM 795 O O . PRO A 1 99 ? -15.678 6.804 27.868 1.00 92.00 99 PRO A O 1
ATOM 798 N N . GLY A 1 100 ? -17.786 7.239 27.243 1.00 92.06 100 GLY A N 1
ATOM 799 C CA . GLY A 1 100 ? -17.427 7.947 26.005 1.00 92.06 100 GLY A CA 1
ATOM 800 C C . GLY A 1 100 ? -17.202 7.058 24.773 1.00 92.06 100 GLY A C 1
ATOM 801 O O . GLY A 1 100 ? -16.977 7.590 23.689 1.00 92.06 100 GLY A O 1
ATOM 802 N N . SER A 1 101 ? -17.332 5.730 24.888 1.00 91.44 101 SER A N 1
ATOM 803 C CA . SER A 1 101 ? -17.165 4.792 23.758 1.00 91.44 101 SER A CA 1
ATOM 804 C C . SER A 1 101 ? -18.016 5.131 22.529 1.00 91.44 101 SER A C 1
ATOM 806 O O . SER A 1 101 ? -17.515 5.056 21.413 1.00 91.44 101 SER A O 1
ATOM 808 N N . GLY A 1 102 ? -19.264 5.577 22.710 1.00 92.81 102 GLY A N 1
ATOM 809 C CA . GLY A 1 102 ? -20.118 6.014 21.599 1.00 92.81 102 GLY A CA 1
ATOM 810 C C . GLY A 1 102 ? -19.564 7.231 20.850 1.00 92.81 102 GLY A C 1
ATOM 811 O O . GLY A 1 102 ? -19.543 7.234 19.624 1.00 92.81 102 GLY A O 1
ATOM 812 N N . ALA A 1 103 ? -19.056 8.238 21.567 1.00 94.56 103 ALA A N 1
ATOM 813 C CA . ALA A 1 103 ? -18.469 9.429 20.952 1.00 94.56 103 ALA A CA 1
ATOM 814 C C . ALA A 1 103 ? -17.197 9.086 20.164 1.00 94.56 103 ALA A C 1
ATOM 816 O O . ALA A 1 103 ? -17.052 9.503 19.017 1.00 94.56 103 ALA A O 1
ATOM 817 N N . VAL A 1 104 ? -16.314 8.265 20.746 1.00 92.81 104 VAL A N 1
ATOM 818 C CA . VAL A 1 104 ? -15.100 7.790 20.062 1.00 92.81 104 VAL A CA 1
ATOM 819 C C . VAL A 1 104 ? -15.466 6.967 18.824 1.00 92.81 104 VAL A C 1
ATOM 821 O O . VAL A 1 104 ? -14.872 7.157 17.767 1.00 92.81 104 VAL A O 1
ATOM 824 N N . PHE A 1 105 ? -16.477 6.099 18.917 1.00 91.88 105 PHE A N 1
ATOM 825 C CA . PHE A 1 105 ? -16.949 5.303 17.785 1.00 91.88 105 PHE A CA 1
ATOM 826 C C . PHE A 1 105 ? -17.452 6.182 16.632 1.00 91.88 105 PHE A C 1
ATOM 828 O O . PHE A 1 105 ? -17.012 6.009 15.496 1.00 91.88 105 PHE A O 1
ATOM 835 N N . TYR A 1 106 ? -18.308 7.171 16.908 1.00 94.12 106 TYR A N 1
ATOM 836 C CA . TYR A 1 106 ? -18.792 8.085 15.869 1.00 94.12 106 TYR A CA 1
ATOM 837 C C . TYR A 1 106 ? -17.680 8.950 15.271 1.00 94.12 106 TYR A C 1
ATOM 839 O O . TYR A 1 106 ? -17.704 9.216 14.069 1.00 94.12 106 TYR A O 1
ATOM 847 N N . LEU A 1 107 ? -16.684 9.347 16.068 1.00 93.31 107 LEU A N 1
ATOM 848 C CA . LEU A 1 107 ? -15.520 10.084 15.576 1.00 93.31 107 LEU A CA 1
ATOM 849 C C . LEU A 1 107 ? -14.697 9.243 14.589 1.00 93.31 107 LEU A C 1
ATOM 851 O O . LEU A 1 107 ? -14.335 9.740 13.524 1.00 93.31 107 LEU A O 1
ATOM 855 N N . ILE A 1 108 ? -14.474 7.960 14.893 1.00 91.75 108 ILE A N 1
ATOM 856 C CA . ILE A 1 108 ? -13.796 7.019 13.986 1.00 91.75 108 ILE A CA 1
ATOM 857 C C . ILE A 1 108 ? -14.574 6.873 12.673 1.00 91.75 108 ILE A C 1
ATOM 859 O O . ILE A 1 108 ? -13.989 6.998 11.598 1.00 91.75 108 ILE A O 1
ATOM 863 N N . ILE A 1 109 ? -15.892 6.654 12.741 1.00 92.75 109 ILE A N 1
ATOM 864 C CA . ILE A 1 109 ? -16.733 6.524 11.540 1.00 92.75 109 ILE A CA 1
ATOM 865 C C . ILE A 1 109 ? -16.712 7.811 10.713 1.00 92.75 109 ILE A C 1
ATOM 867 O O . ILE A 1 109 ? -16.539 7.755 9.499 1.00 92.75 109 ILE A O 1
ATOM 871 N N . THR A 1 110 ? -16.819 8.973 11.358 1.00 91.94 110 THR A N 1
ATOM 872 C CA . THR A 1 110 ? -16.756 10.271 10.672 1.00 91.94 110 THR A CA 1
ATOM 873 C C . THR A 1 110 ? -15.416 10.437 9.962 1.00 91.94 110 THR A C 1
ATOM 875 O O . THR A 1 110 ? -15.390 10.787 8.786 1.00 91.94 110 THR A O 1
ATOM 878 N N . SER A 1 111 ? -14.307 10.099 10.627 1.00 88.56 111 SER A N 1
ATOM 879 C CA . SER A 1 111 ? -12.970 10.150 10.029 1.00 88.56 111 SER A CA 1
ATOM 880 C C . SER A 1 111 ? -12.809 9.223 8.823 1.00 88.56 111 SER A C 1
ATOM 882 O O . SER A 1 111 ? -12.037 9.553 7.928 1.00 88.56 111 SER A O 1
ATOM 884 N N . LEU A 1 112 ? -13.501 8.081 8.794 1.00 90.25 112 LEU A N 1
ATOM 885 C CA . LEU A 1 112 ? -13.452 7.138 7.674 1.00 90.25 112 LEU A CA 1
ATOM 886 C C . LEU A 1 112 ? -14.211 7.658 6.442 1.00 90.25 112 LEU A C 1
ATOM 888 O O . LEU A 1 112 ? -13.851 7.335 5.314 1.00 90.25 112 LEU A O 1
ATOM 892 N N . VAL A 1 113 ? -15.265 8.448 6.662 1.00 92.62 113 VAL A N 1
ATOM 893 C CA . VAL A 1 113 ? -16.105 9.018 5.596 1.00 92.62 113 VAL A CA 1
ATOM 894 C C . VAL A 1 113 ? -15.483 10.283 4.996 1.00 92.62 113 VAL A C 1
ATOM 896 O O . VAL A 1 113 ? -15.738 10.595 3.832 1.00 92.62 113 VAL A O 1
ATOM 899 N N . ILE A 1 114 ? -14.665 11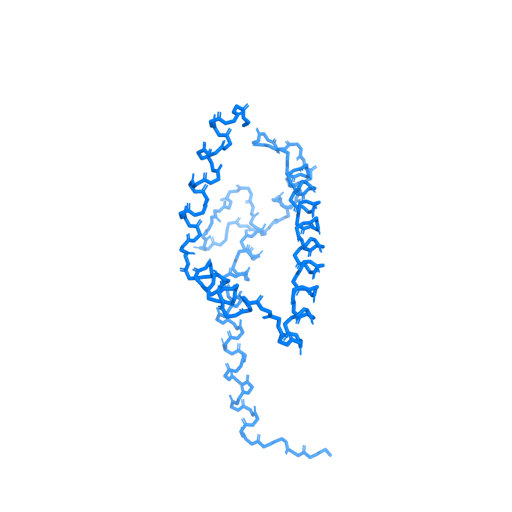.017 5.763 1.00 90.38 114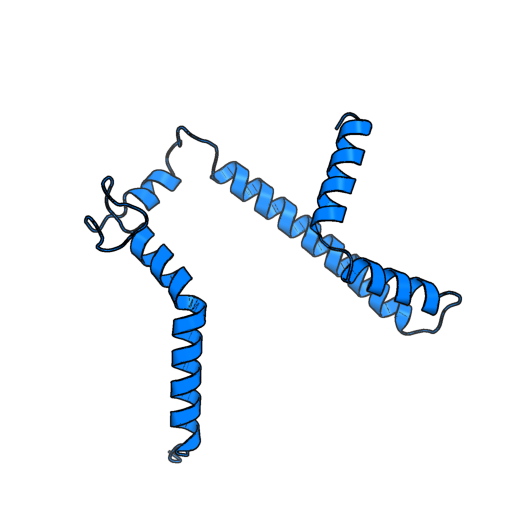 ILE A N 1
ATOM 900 C CA . ILE A 1 114 ? -13.996 12.230 5.276 1.00 90.38 114 ILE A CA 1
ATOM 901 C C . ILE A 1 114 ? -13.099 11.893 4.067 1.00 90.38 114 ILE A C 1
ATOM 903 O O . ILE A 1 114 ? -12.252 11.003 4.155 1.00 90.38 114 ILE A O 1
ATOM 907 N N . PRO A 1 115 ? -13.221 12.631 2.945 1.00 90.06 115 PRO A N 1
ATOM 908 C CA . PRO A 1 115 ? -12.375 12.434 1.775 1.00 90.06 115 PRO A CA 1
ATOM 909 C C . PRO A 1 115 ? -10.884 12.605 2.084 1.00 90.06 115 PRO A C 1
ATOM 911 O O . PRO A 1 115 ? -10.467 13.604 2.676 1.00 90.06 115 PRO A O 1
ATOM 914 N N . SER A 1 116 ? -10.059 11.686 1.578 1.00 90.31 116 SER A N 1
ATOM 915 C CA . SER A 1 116 ? -8.599 11.713 1.757 1.00 90.31 116 SER A CA 1
ATOM 916 C C . SER A 1 116 ? -7.941 12.998 1.237 1.00 90.31 116 SER A C 1
ATOM 918 O O . SER A 1 116 ? -6.921 13.422 1.774 1.00 90.31 116 SER A O 1
ATOM 920 N N . ILE A 1 117 ? -8.547 13.662 0.248 1.00 91.06 117 ILE A N 1
ATOM 921 C CA . ILE A 1 117 ? -8.082 14.947 -0.299 1.00 91.06 117 ILE A CA 1
ATOM 922 C C . ILE A 1 117 ? -8.053 16.031 0.784 1.00 91.06 117 ILE A C 1
ATOM 924 O O . ILE A 1 117 ? -7.067 16.756 0.896 1.00 91.06 117 ILE A O 1
ATOM 928 N N . LEU A 1 118 ? -9.104 16.125 1.606 1.00 92.19 118 LEU A N 1
ATOM 929 C CA . LEU A 1 118 ? -9.175 17.125 2.676 1.00 92.19 118 LEU A CA 1
ATOM 930 C C . LEU A 1 118 ? -8.104 16.871 3.737 1.00 92.19 118 LEU A C 1
ATOM 932 O O . LEU A 1 118 ? -7.464 17.810 4.203 1.00 92.19 118 LEU A O 1
ATOM 936 N N . ILE A 1 119 ? -7.871 15.599 4.070 1.00 89.25 119 ILE A N 1
ATOM 937 C CA . ILE A 1 119 ? -6.826 15.193 5.016 1.00 89.25 119 ILE A CA 1
ATOM 938 C C . ILE A 1 119 ? -5.446 15.553 4.456 1.00 89.25 119 ILE A C 1
ATOM 940 O O . ILE A 1 119 ? -4.647 16.173 5.153 1.00 89.25 119 ILE A O 1
ATOM 944 N N . SER A 1 120 ? -5.180 15.228 3.188 1.00 88.94 120 SER A N 1
ATOM 945 C CA . SER A 1 120 ? -3.903 15.528 2.533 1.00 88.94 120 SER A CA 1
ATOM 946 C C . SER A 1 120 ? -3.616 17.029 2.482 1.00 88.94 120 SER A C 1
ATOM 948 O O . SER A 1 120 ? -2.497 17.445 2.777 1.00 88.94 120 SER A O 1
ATOM 950 N N . LEU A 1 121 ? -4.613 17.845 2.124 1.00 93.81 121 LEU A N 1
ATOM 951 C CA . LEU A 1 121 ? -4.479 19.304 2.107 1.00 93.81 121 LEU A CA 1
ATOM 952 C C . LEU A 1 121 ? -4.248 19.857 3.515 1.00 93.81 121 LEU A C 1
ATOM 954 O O . LEU A 1 121 ? -3.368 20.691 3.708 1.00 93.81 121 LEU A O 1
ATOM 958 N N . GLY A 1 122 ? -4.997 19.362 4.502 1.00 90.88 122 GLY A N 1
ATOM 959 C CA . GLY A 1 122 ? -4.844 19.764 5.898 1.00 90.88 122 GLY A CA 1
ATOM 960 C C . GLY A 1 122 ? -3.442 19.481 6.436 1.00 90.88 122 GLY A C 1
ATOM 961 O O . GLY A 1 122 ? -2.812 20.377 6.989 1.00 90.88 122 GLY A O 1
ATOM 962 N N . VAL A 1 123 ? -2.921 18.268 6.223 1.00 91.75 123 VAL A N 1
ATOM 963 C CA . VAL A 1 123 ? -1.557 17.899 6.642 1.00 91.75 123 VAL A CA 1
ATOM 964 C C . VAL A 1 123 ? -0.511 18.777 5.954 1.00 91.75 123 VAL A C 1
ATOM 966 O O . VAL A 1 123 ? 0.379 19.287 6.630 1.00 91.75 123 VAL A O 1
ATOM 969 N N . GLY A 1 124 ? -0.647 19.016 4.644 1.00 91.12 124 GLY A N 1
ATOM 970 C CA . GLY A 1 124 ? 0.273 19.879 3.898 1.00 91.12 124 GLY A CA 1
ATOM 971 C C . GLY A 1 124 ? 0.304 21.318 4.421 1.00 91.12 124 GLY A C 1
ATOM 972 O O . GLY A 1 124 ? 1.380 21.886 4.595 1.00 91.12 124 GLY A O 1
ATOM 973 N N . LEU A 1 125 ? -0.860 21.891 4.747 1.00 94.12 125 LEU A N 1
ATOM 974 C CA . LEU A 1 125 ? -0.947 23.224 5.353 1.00 94.12 125 LEU A CA 1
ATOM 975 C C . LEU A 1 125 ? -0.306 23.262 6.743 1.00 94.12 125 LEU A C 1
ATOM 977 O O . LEU A 1 125 ? 0.415 24.204 7.052 1.00 94.12 125 LEU A O 1
ATOM 981 N N . ILE A 1 126 ? -0.538 22.243 7.574 1.00 95.56 126 ILE A N 1
ATOM 982 C CA . ILE A 1 126 ? 0.064 22.168 8.912 1.00 95.56 126 ILE A CA 1
ATOM 983 C C . ILE A 1 126 ? 1.590 22.101 8.810 1.00 95.56 126 ILE A C 1
ATOM 985 O O . ILE A 1 126 ? 2.271 22.803 9.552 1.00 95.56 126 ILE A O 1
ATOM 989 N N . PHE A 1 127 ? 2.124 21.296 7.890 1.00 93.50 127 PHE A N 1
ATOM 990 C CA . PHE A 1 127 ? 3.570 21.146 7.710 1.00 93.50 127 PHE A CA 1
ATOM 991 C C . PHE A 1 127 ? 4.184 22.456 7.208 1.00 93.50 127 PHE A C 1
ATOM 993 O O . PHE A 1 127 ? 5.096 22.984 7.842 1.00 93.50 127 PHE A O 1
ATOM 1000 N N . SER A 1 128 ? 3.558 23.069 6.198 1.00 92.44 128 SER A N 1
ATOM 1001 C CA . SER A 1 128 ? 3.969 24.374 5.678 1.00 92.44 128 SER A CA 1
ATOM 1002 C C . SER A 1 128 ? 3.982 25.461 6.757 1.00 92.44 128 SER A C 1
ATOM 1004 O O . SER A 1 128 ? 4.922 26.250 6.808 1.00 92.44 128 SER A O 1
ATOM 1006 N N . GLN A 1 129 ? 2.971 25.506 7.630 1.00 92.75 129 GLN A N 1
ATOM 1007 C CA . GLN A 1 129 ? 2.906 26.482 8.725 1.00 92.75 129 GLN A CA 1
ATOM 1008 C C . GLN A 1 129 ? 3.898 26.165 9.852 1.00 92.75 129 GLN A C 1
ATOM 1010 O O . GLN A 1 129 ? 4.359 27.075 10.538 1.00 92.75 129 GLN A O 1
ATOM 1015 N N . ALA A 1 130 ? 4.240 24.891 10.042 1.00 93.19 130 ALA A N 1
ATOM 1016 C CA . ALA A 1 130 ? 5.256 24.444 10.990 1.00 93.19 130 ALA A CA 1
ATOM 1017 C C . ALA A 1 130 ? 6.698 24.630 10.472 1.00 93.19 130 ALA A C 1
ATOM 1019 O O . ALA A 1 130 ? 7.640 24.399 11.230 1.00 93.19 130 ALA A O 1
ATOM 1020 N N . GLY A 1 131 ? 6.879 25.055 9.215 1.00 89.69 131 GLY A N 1
ATOM 1021 C CA . GLY A 1 131 ? 8.192 25.221 8.585 1.00 89.69 131 GLY A CA 1
ATOM 1022 C C . GLY A 1 131 ? 8.875 23.902 8.202 1.00 89.69 131 GLY A C 1
ATOM 1023 O O . GLY A 1 131 ? 10.101 23.875 8.091 1.00 89.69 131 GLY A O 1
ATOM 1024 N N . LEU A 1 132 ? 8.093 22.829 8.041 1.00 75.50 132 LEU A N 1
ATOM 1025 C CA . LEU A 1 132 ? 8.512 21.499 7.580 1.00 75.50 132 LEU A CA 1
ATOM 1026 C C . LEU A 1 132 ? 8.078 21.277 6.127 1.00 75.50 132 LEU A C 1
ATOM 1028 O O . LEU A 1 132 ? 8.871 20.663 5.382 1.00 75.50 132 LEU A O 1
#